Protein AF-A0A143PVQ8-F1 (afdb_monomer)

Organism: Luteitalea pratensis (NCBI:txid1855912)

Structure (mmCIF, N/CA/C/O backbone):
data_AF-A0A143PVQ8-F1
#
_entry.id   AF-A0A143PVQ8-F1
#
loop_
_atom_site.group_PDB
_atom_site.id
_atom_site.type_symbol
_atom_site.label_atom_id
_atom_site.label_alt_id
_atom_site.label_comp_id
_atom_site.label_asym_id
_atom_site.label_entity_id
_atom_site.label_seq_id
_atom_site.pdbx_PDB_ins_code
_atom_site.Cartn_x
_atom_site.Cartn_y
_atom_site.Cartn_z
_atom_site.occupancy
_atom_site.B_iso_or_equiv
_atom_site.auth_seq_id
_atom_site.auth_comp_id
_atom_site.auth_asym_id
_atom_site.auth_atom_id
_atom_site.pdbx_PDB_model_num
ATOM 1 N N . MET A 1 1 ? -41.103 -18.811 10.531 1.00 40.41 1 MET A N 1
ATOM 2 C CA . MET A 1 1 ? -41.288 -18.299 11.905 1.00 40.41 1 MET A CA 1
ATOM 3 C C . MET A 1 1 ? -41.064 -16.790 11.845 1.00 40.41 1 MET A C 1
ATOM 5 O O . MET A 1 1 ? -39.928 -16.361 11.726 1.00 40.41 1 MET A O 1
ATOM 9 N N . MET A 1 2 ? -42.132 -15.994 11.727 1.00 40.19 2 MET A N 1
ATOM 10 C CA . MET A 1 2 ? -42.036 -14.530 11.597 1.00 40.19 2 MET A CA 1
ATOM 11 C C . MET A 1 2 ? -41.664 -13.942 12.959 1.00 40.19 2 MET A C 1
ATOM 13 O O . MET A 1 2 ? -42.483 -13.967 13.876 1.00 40.19 2 MET A O 1
ATOM 17 N N . ARG A 1 3 ? -40.428 -13.446 13.090 1.00 57.22 3 ARG A N 1
ATOM 18 C CA . ARG A 1 3 ? -39.967 -12.674 14.249 1.00 57.22 3 ARG A CA 1
ATOM 19 C C . ARG A 1 3 ? -40.797 -11.387 14.275 1.00 57.22 3 ARG A C 1
ATOM 21 O O . ARG A 1 3 ? -40.569 -10.492 13.467 1.00 57.22 3 ARG A O 1
ATOM 28 N N . ARG A 1 4 ? -41.835 -11.330 15.117 1.00 62.09 4 ARG A N 1
ATOM 29 C CA . ARG A 1 4 ? -42.527 -10.067 15.395 1.00 62.09 4 ARG A CA 1
ATOM 30 C C . ARG A 1 4 ? -41.562 -9.248 16.240 1.00 62.09 4 ARG A C 1
ATOM 32 O O . ARG A 1 4 ? -41.335 -9.587 17.394 1.00 62.09 4 ARG A O 1
ATOM 39 N N . VAL A 1 5 ? -40.939 -8.257 15.612 1.00 77.62 5 VAL A N 1
ATOM 40 C CA . VAL A 1 5 ? -40.075 -7.276 16.274 1.00 77.62 5 VAL A CA 1
ATOM 4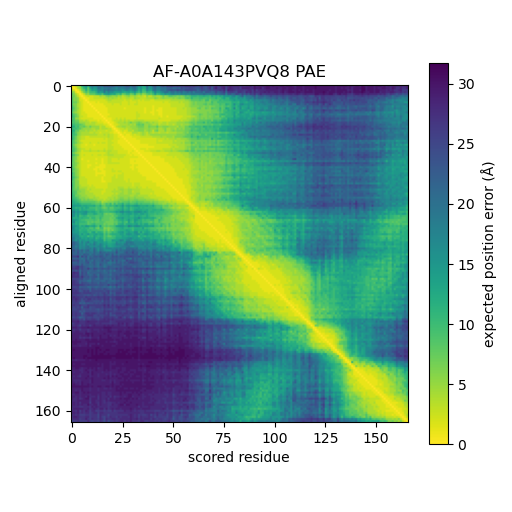1 C C . VAL A 1 5 ? -40.897 -6.628 17.385 1.00 77.62 5 VAL A C 1
ATOM 43 O O . VAL A 1 5 ? -42.004 -6.143 17.134 1.00 77.62 5 VAL A O 1
ATOM 46 N N . CYS A 1 6 ? -40.409 -6.707 18.621 1.00 88.69 6 CYS A N 1
ATOM 47 C CA . CYS A 1 6 ? -41.066 -6.047 19.739 1.00 88.69 6 CYS A CA 1
ATOM 48 C C . CYS A 1 6 ? -40.854 -4.538 19.591 1.00 88.69 6 CYS A C 1
ATOM 50 O O . CYS A 1 6 ? -39.738 -4.099 19.333 1.00 88.69 6 CYS A O 1
ATOM 52 N N . ALA A 1 7 ? -41.896 -3.730 19.790 1.00 90.25 7 ALA A N 1
ATOM 53 C CA . ALA A 1 7 ? -41.782 -2.271 19.690 1.00 90.25 7 ALA A CA 1
ATOM 54 C C . ALA A 1 7 ? -40.798 -1.658 20.712 1.00 90.25 7 ALA A C 1
ATOM 56 O O . ALA A 1 7 ? -40.352 -0.533 20.520 1.00 90.25 7 ALA A O 1
ATOM 57 N N . HIS A 1 8 ? -40.456 -2.393 21.778 1.00 90.19 8 HIS A N 1
ATOM 58 C CA . HIS A 1 8 ? -39.538 -1.961 22.838 1.00 90.19 8 HIS A CA 1
ATOM 59 C C . HIS A 1 8 ? -38.113 -2.523 22.676 1.00 90.19 8 HIS A C 1
ATOM 61 O O . HIS A 1 8 ? -37.299 -2.358 23.580 1.00 90.19 8 HIS A O 1
ATOM 67 N N . GLU A 1 9 ? -37.794 -3.193 21.560 1.00 92.19 9 GLU A N 1
ATOM 68 C CA . GLU A 1 9 ? -36.461 -3.777 21.311 1.00 92.19 9 GLU A CA 1
ATOM 69 C C . GLU A 1 9 ? -35.357 -2.707 21.364 1.00 92.19 9 GLU A C 1
ATOM 71 O O . GLU A 1 9 ? -34.386 -2.866 22.103 1.00 92.19 9 GLU A O 1
ATOM 76 N N . ASP A 1 10 ? -35.551 -1.575 20.683 1.00 92.38 10 ASP A N 1
ATOM 77 C CA . ASP A 1 10 ? -34.575 -0.477 20.665 1.00 92.38 10 ASP A CA 1
ATOM 78 C C . ASP A 1 10 ? -34.412 0.182 22.041 1.00 92.38 10 ASP A C 1
ATOM 80 O O . ASP A 1 10 ? -33.303 0.530 22.440 1.00 92.38 10 ASP A O 1
ATOM 84 N N . ALA A 1 11 ? -35.508 0.324 22.793 1.00 92.81 11 ALA A N 1
ATOM 85 C CA . ALA A 1 11 ? -35.480 0.893 24.139 1.00 92.81 11 ALA A CA 1
ATOM 86 C C . ALA A 1 11 ? -34.744 -0.027 25.127 1.00 92.81 11 ALA A C 1
ATOM 88 O O . ALA A 1 11 ? -33.947 0.451 25.931 1.00 92.81 11 ALA A O 1
ATOM 89 N N . ALA A 1 12 ? -34.964 -1.342 25.032 1.00 91.88 12 ALA A N 1
ATOM 90 C CA . ALA A 1 12 ? -34.248 -2.338 25.825 1.00 91.88 12 ALA A CA 1
ATOM 91 C C . ALA A 1 12 ? -32.747 -2.351 25.497 1.00 91.88 12 ALA A C 1
ATOM 93 O O . ALA A 1 12 ? -31.922 -2.408 26.405 1.00 91.88 12 ALA A O 1
ATOM 94 N N . LEU A 1 13 ? -32.383 -2.246 24.214 1.00 94.00 13 LEU A N 1
ATOM 95 C CA . LEU A 1 13 ? -30.983 -2.156 23.801 1.00 94.00 13 LEU A CA 1
ATOM 96 C C . LEU A 1 13 ? -30.328 -0.855 24.282 1.00 94.00 13 LEU A C 1
ATOM 98 O O . LEU A 1 13 ? -29.215 -0.885 24.797 1.00 94.00 13 LEU A O 1
ATOM 102 N N . ALA A 1 14 ? -31.014 0.280 24.140 1.00 93.75 14 ALA A N 1
ATOM 103 C CA . ALA A 1 14 ? -30.508 1.571 24.592 1.00 93.75 14 ALA A CA 1
ATOM 104 C C . ALA A 1 14 ? -30.276 1.593 26.110 1.00 93.75 14 ALA A C 1
ATOM 106 O O . ALA A 1 14 ? -29.233 2.066 26.547 1.00 93.75 14 ALA A O 1
ATOM 107 N N . ALA A 1 15 ? -31.200 1.030 26.897 1.00 94.00 15 ALA A N 1
ATOM 108 C CA . ALA A 1 15 ? -31.038 0.898 28.345 1.00 94.00 15 ALA A CA 1
ATOM 109 C C . ALA A 1 15 ? -29.864 -0.023 28.719 1.00 94.00 15 ALA A C 1
ATOM 111 O O . ALA A 1 15 ? -29.118 0.278 29.645 1.00 94.00 15 ALA A O 1
ATOM 112 N N . ALA A 1 16 ? -29.641 -1.103 27.964 1.00 93.50 16 ALA A N 1
ATOM 113 C CA . ALA A 1 16 ? -28.512 -2.003 28.192 1.00 93.50 16 ALA A CA 1
ATOM 114 C C . ALA A 1 16 ? -27.142 -1.358 27.899 1.00 93.50 16 ALA A C 1
ATOM 116 O O . ALA A 1 16 ? -26.137 -1.764 28.479 1.00 93.50 16 ALA A O 1
ATOM 117 N N . LEU A 1 17 ? -27.099 -0.372 26.996 1.00 93.56 17 LEU A N 1
ATOM 118 C CA . LEU A 1 17 ? -25.892 0.374 26.614 1.00 93.56 17 LEU A CA 1
ATOM 119 C C . LEU A 1 17 ? -25.714 1.685 27.399 1.00 93.56 17 LEU A C 1
ATOM 121 O O . LEU A 1 17 ? -24.730 2.398 27.194 1.00 93.56 17 LEU A O 1
ATOM 125 N N . ASP A 1 18 ? -26.667 2.034 28.264 1.00 92.69 18 ASP A N 1
ATOM 126 C CA . ASP A 1 18 ? -26.608 3.240 29.079 1.00 92.69 18 ASP A CA 1
ATOM 127 C C . ASP A 1 18 ? -25.572 3.087 30.201 1.00 92.69 18 ASP A C 1
ATOM 129 O O . ASP A 1 18 ? -25.727 2.294 31.132 1.00 92.69 18 ASP A O 1
ATOM 133 N N . ALA A 1 19 ? -24.530 3.917 30.153 1.00 83.06 19 ALA A N 1
ATOM 134 C CA . ALA A 1 19 ? -23.474 3.949 31.159 1.00 83.06 19 ALA A CA 1
ATOM 135 C C . ALA A 1 19 ? -23.996 4.291 32.567 1.00 83.06 19 ALA A C 1
ATOM 137 O O . ALA A 1 19 ? -23.370 3.914 33.559 1.00 83.06 19 ALA A O 1
ATOM 138 N N . THR A 1 20 ? -25.134 4.992 32.678 1.00 87.00 20 THR A N 1
ATOM 139 C CA . THR A 1 20 ? -25.742 5.307 33.981 1.00 87.00 20 THR A CA 1
ATOM 140 C C . THR A 1 20 ? -26.561 4.151 34.564 1.00 87.00 20 THR A C 1
ATOM 142 O O . THR A 1 20 ? -26.932 4.208 35.737 1.00 87.00 20 THR A O 1
ATOM 145 N N . ARG A 1 21 ? -26.781 3.078 33.784 1.00 82.44 21 ARG A N 1
ATOM 146 C CA . ARG A 1 21 ? -27.597 1.900 34.124 1.00 82.44 21 ARG A CA 1
ATOM 147 C C . ARG A 1 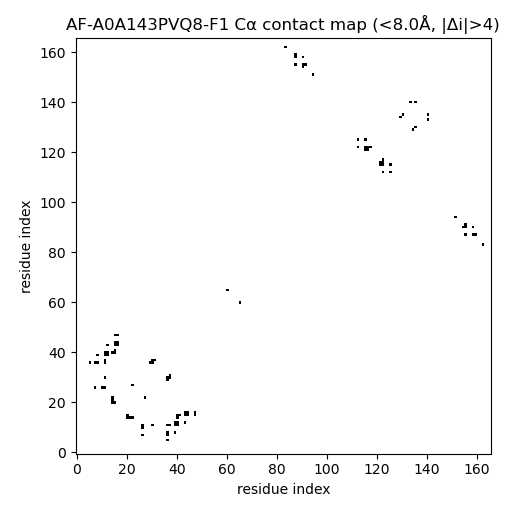21 ? -28.997 2.251 34.626 1.00 82.44 21 ARG A C 1
ATOM 149 O O . ARG A 1 21 ? -29.555 1.543 35.467 1.00 82.44 21 ARG A O 1
ATOM 156 N N . THR A 1 22 ? -29.575 3.345 34.136 1.00 85.81 22 THR A N 1
ATOM 157 C CA . THR A 1 22 ? -30.933 3.721 34.523 1.00 85.81 22 THR A CA 1
ATOM 158 C C . THR A 1 22 ? -31.940 3.035 33.610 1.00 85.81 22 THR A C 1
ATOM 160 O O . THR A 1 22 ? -31.901 3.169 32.392 1.00 85.81 22 THR A O 1
ATOM 163 N N . THR A 1 23 ? -32.854 2.264 34.200 1.00 88.50 23 THR A N 1
ATOM 164 C CA . THR A 1 23 ? -33.960 1.638 33.464 1.00 88.50 23 THR A CA 1
ATOM 165 C C . THR A 1 23 ? -35.262 2.278 33.937 1.00 88.50 23 THR A C 1
ATOM 167 O O . THR A 1 23 ? -35.553 2.198 35.129 1.00 88.50 23 THR A O 1
ATOM 170 N N . PRO A 1 24 ? -36.036 2.933 33.054 1.00 90.75 24 PRO A N 1
ATOM 171 C CA . PRO A 1 24 ? -37.344 3.474 33.411 1.00 90.75 24 PRO A CA 1
ATOM 172 C C . PRO A 1 24 ? -38.287 2.378 33.920 1.00 90.75 24 PRO A C 1
ATOM 174 O O . PRO A 1 24 ? -38.273 1.269 33.383 1.00 90.75 24 PRO A O 1
ATOM 177 N N . ASP A 1 25 ? -39.146 2.703 34.888 1.00 90.75 25 ASP A N 1
ATOM 178 C CA . ASP A 1 25 ? -40.065 1.740 35.521 1.00 90.75 25 ASP A CA 1
ATOM 179 C C . ASP A 1 25 ? -40.947 0.997 34.497 1.00 90.75 25 ASP A C 1
ATOM 181 O O . ASP A 1 25 ? -41.112 -0.221 34.576 1.00 90.75 25 ASP A O 1
ATOM 185 N N . ASP A 1 26 ? -41.435 1.703 33.471 1.00 90.88 26 ASP A N 1
ATOM 186 C CA . ASP A 1 26 ? -42.245 1.119 32.391 1.00 90.88 26 ASP A CA 1
ATOM 187 C C . ASP A 1 26 ? -41.465 0.076 31.569 1.00 90.88 26 ASP A C 1
ATOM 189 O O . ASP A 1 26 ? -42.014 -0.943 31.139 1.00 90.88 26 ASP A O 1
ATOM 193 N N . LEU A 1 27 ? -40.165 0.308 31.358 1.00 91.25 27 LEU A N 1
ATOM 194 C CA . LEU A 1 27 ? -39.295 -0.606 30.622 1.00 91.25 27 LEU A CA 1
ATOM 195 C C . LEU A 1 27 ? -38.903 -1.804 31.491 1.00 91.25 27 LEU A C 1
ATOM 197 O O . LEU A 1 27 ? -38.869 -2.924 30.989 1.00 91.25 27 LEU A O 1
ATOM 201 N N . ALA A 1 28 ? -38.680 -1.596 32.791 1.00 92.62 28 ALA A N 1
ATOM 202 C CA . ALA A 1 28 ? -38.426 -2.677 33.739 1.00 92.62 28 ALA A CA 1
ATOM 203 C C . ALA A 1 28 ? -39.613 -3.656 33.793 1.00 92.62 28 ALA A C 1
ATOM 205 O O . ALA A 1 28 ? -39.426 -4.863 33.631 1.00 92.62 28 ALA A O 1
ATOM 206 N N . ALA A 1 29 ? -40.842 -3.134 33.886 1.00 93.88 29 ALA A N 1
ATOM 207 C CA . ALA A 1 29 ? -42.059 -3.943 33.824 1.00 93.88 29 ALA A CA 1
ATOM 208 C C . ALA A 1 29 ? -42.180 -4.720 32.496 1.00 93.88 29 ALA A C 1
ATOM 210 O O . ALA A 1 29 ? -42.629 -5.868 32.471 1.00 93.88 29 ALA A O 1
ATOM 211 N N . HIS A 1 30 ? -41.746 -4.130 31.377 1.00 93.88 30 HIS A N 1
ATOM 212 C CA . HIS A 1 30 ? -41.728 -4.819 30.087 1.00 93.88 30 HIS A CA 1
ATOM 213 C C . HIS A 1 30 ? -40.696 -5.956 30.030 1.00 93.88 30 HIS A C 1
ATOM 215 O O . HIS A 1 30 ? -41.010 -7.035 29.526 1.00 93.88 30 HIS A O 1
ATOM 221 N N . LEU A 1 31 ? -39.484 -5.743 30.551 1.00 94.06 31 LEU A N 1
ATOM 222 C CA . LEU A 1 31 ? -38.430 -6.764 30.606 1.00 94.06 31 LEU A CA 1
ATOM 223 C C . LEU A 1 31 ? -38.841 -7.966 31.469 1.00 94.06 31 LEU A C 1
ATOM 225 O O . LEU A 1 31 ? -38.433 -9.091 31.189 1.00 94.06 31 LEU A O 1
ATOM 229 N N . GLU A 1 32 ? -39.691 -7.762 32.477 1.00 94.62 32 GLU A N 1
ATOM 230 C CA . GLU A 1 32 ? -40.270 -8.859 33.256 1.00 94.62 32 GLU A CA 1
ATOM 231 C C . GLU A 1 32 ? -41.285 -9.695 32.466 1.00 94.62 32 GLU A C 1
ATOM 233 O O . GLU A 1 32 ? -41.384 -10.906 32.687 1.00 94.62 32 GLU A O 1
ATOM 238 N N . ALA A 1 33 ? -42.011 -9.076 31.532 1.00 93.50 33 ALA A N 1
ATOM 239 C CA . ALA A 1 33 ? -43.085 -9.706 30.766 1.00 93.50 33 ALA A CA 1
ATOM 240 C C . ALA A 1 33 ? -42.651 -10.252 29.392 1.00 93.50 33 ALA A C 1
ATOM 242 O O . ALA A 1 33 ? -43.345 -11.096 28.824 1.00 93.50 33 ALA A O 1
ATOM 243 N N . CYS A 1 34 ? -41.540 -9.767 28.829 1.00 94.69 34 CYS A N 1
ATOM 244 C CA . CYS A 1 34 ? -41.095 -10.097 27.476 1.00 94.69 34 CYS A CA 1
ATOM 245 C C . CYS A 1 34 ? -39.708 -10.751 27.466 1.00 94.69 34 CYS A C 1
ATOM 247 O O . CYS A 1 34 ? -38.684 -10.070 27.521 1.00 94.69 34 CYS A O 1
ATOM 249 N N . ASP A 1 35 ? -39.674 -12.075 27.298 1.00 93.12 35 ASP A N 1
ATOM 250 C CA . ASP A 1 35 ? -38.427 -12.853 27.315 1.00 93.12 35 ASP A CA 1
ATOM 251 C C . ASP A 1 35 ? -37.430 -12.422 26.233 1.00 93.12 35 ASP A C 1
ATOM 253 O O . ASP A 1 35 ? -36.241 -12.315 26.506 1.00 93.12 35 ASP A O 1
ATOM 257 N N . SER A 1 36 ? -37.894 -12.069 25.029 1.00 93.12 36 SER A N 1
ATOM 258 C CA . SER A 1 36 ? -36.985 -11.632 23.961 1.00 93.12 36 SER A CA 1
ATOM 259 C C . SER A 1 36 ? -36.272 -10.316 24.276 1.00 93.12 36 SER A C 1
ATOM 261 O O . SER A 1 36 ? -35.105 -10.160 23.930 1.00 93.12 36 SER A O 1
ATOM 263 N N . CYS A 1 37 ? -36.967 -9.361 24.904 1.00 94.19 37 CYS A N 1
ATOM 264 C CA . CYS A 1 37 ? -36.368 -8.085 25.300 1.00 94.19 37 CYS A CA 1
ATOM 265 C C . CYS A 1 37 ? -35.477 -8.257 26.535 1.00 94.19 37 CYS A C 1
ATOM 267 O O . CYS A 1 37 ? -34.436 -7.610 26.617 1.00 94.19 37 CYS A O 1
ATOM 269 N N . ARG A 1 38 ? -35.846 -9.163 27.451 1.00 94.62 38 ARG A N 1
ATOM 270 C CA . ARG A 1 38 ? -35.026 -9.560 28.603 1.0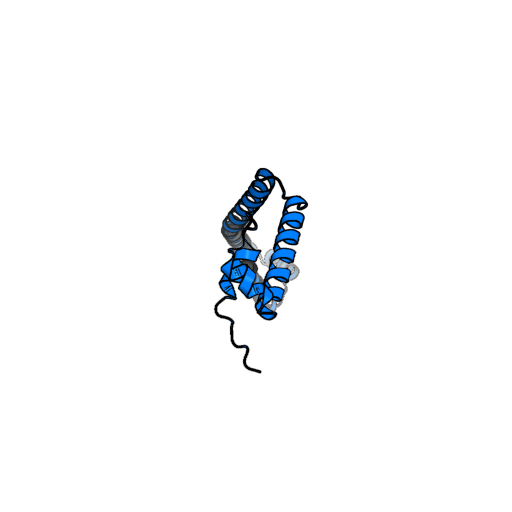0 94.62 38 ARG A CA 1
ATOM 271 C C . ARG A 1 38 ? -33.690 -10.149 28.158 1.00 94.62 38 ARG A C 1
ATOM 273 O O . ARG A 1 38 ? -32.649 -9.638 28.554 1.00 94.62 38 ARG A O 1
ATOM 280 N N . ASP A 1 39 ? -33.722 -11.150 27.280 1.00 95.44 39 ASP A N 1
ATOM 281 C CA . ASP A 1 39 ? -32.525 -11.819 26.765 1.00 95.44 39 ASP A CA 1
ATOM 282 C C . ASP A 1 39 ? -31.624 -10.842 26.004 1.00 95.44 39 ASP A C 1
ATOM 284 O O . ASP A 1 39 ? -30.412 -10.812 26.221 1.00 95.44 39 ASP A O 1
ATOM 288 N N . LEU A 1 40 ? -32.215 -10.001 25.147 1.00 94.56 40 LEU A N 1
ATOM 289 C CA . LEU A 1 40 ? -31.493 -8.946 24.437 1.00 94.56 40 LEU A CA 1
ATOM 290 C C . LEU A 1 40 ? -30.789 -8.003 25.417 1.00 94.56 40 LEU A C 1
ATOM 292 O O . LEU A 1 40 ? -29.596 -7.759 25.262 1.00 94.56 40 LEU A O 1
ATOM 296 N N . HIS A 1 41 ? -31.514 -7.496 26.419 1.00 94.94 41 HIS A N 1
ATOM 297 C CA . HIS A 1 41 ? -30.964 -6.588 27.419 1.00 94.94 41 HIS A CA 1
ATOM 298 C C . HIS A 1 41 ? -29.816 -7.252 28.185 1.00 94.94 41 HIS A C 1
ATOM 300 O O . HIS A 1 41 ? -28.746 -6.665 28.300 1.00 94.94 41 HIS A O 1
ATOM 306 N N . THR A 1 42 ? -30.000 -8.490 28.656 1.00 95.12 42 THR A N 1
ATOM 307 C CA . THR A 1 42 ? -28.974 -9.245 29.389 1.00 95.12 42 THR A CA 1
ATOM 308 C C . THR A 1 42 ? -27.711 -9.469 28.557 1.00 95.12 42 THR A C 1
ATOM 310 O O . THR A 1 42 ? -26.605 -9.237 29.046 1.00 95.12 42 THR A O 1
ATOM 313 N N . ILE A 1 43 ? -27.855 -9.891 27.298 1.00 96.50 43 ILE A N 1
ATOM 314 C CA . ILE A 1 43 ? -26.718 -10.123 26.398 1.00 96.50 43 ILE A CA 1
ATOM 315 C C . ILE A 1 43 ? -26.013 -8.801 26.084 1.00 96.50 43 ILE A C 1
ATOM 317 O O . ILE A 1 43 ? -24.794 -8.713 26.212 1.00 96.50 43 ILE A O 1
ATOM 321 N N . ALA A 1 44 ? -26.765 -7.764 25.708 1.00 95.75 44 ALA A N 1
ATOM 322 C CA . ALA A 1 44 ? -26.207 -6.462 25.365 1.00 95.75 44 ALA A CA 1
ATOM 323 C C . ALA A 1 44 ? -25.468 -5.822 26.547 1.00 95.75 44 ALA A C 1
ATOM 325 O O . ALA A 1 44 ? -24.364 -5.318 26.352 1.00 95.75 44 ALA A O 1
ATOM 326 N N . SER A 1 45 ? -26.015 -5.905 27.766 1.00 94.38 45 SER A N 1
ATOM 327 C CA . SER A 1 45 ? -25.344 -5.388 28.961 1.00 94.38 45 SER A CA 1
ATOM 328 C C . SER A 1 45 ? -24.061 -6.157 29.273 1.00 94.38 45 SER A C 1
ATOM 330 O O . SER A 1 45 ? -23.052 -5.544 29.601 1.00 94.38 45 SER A O 1
ATOM 332 N N . ALA A 1 46 ? -24.064 -7.487 29.111 1.00 95.44 46 ALA A N 1
ATOM 333 C CA . ALA A 1 46 ? -22.871 -8.304 29.330 1.00 95.44 46 ALA A CA 1
ATOM 334 C C . ALA A 1 46 ? -21.765 -7.977 28.312 1.00 95.44 46 ALA A C 1
ATOM 336 O O . ALA A 1 46 ? -20.621 -7.769 28.694 1.00 95.44 46 ALA A O 1
ATOM 337 N N . LEU A 1 47 ? -22.113 -7.847 27.027 1.00 95.94 47 LEU A N 1
ATOM 338 C CA . LEU A 1 47 ? -21.179 -7.418 25.979 1.00 95.94 47 LEU A CA 1
ATOM 339 C C . LEU A 1 47 ? -20.649 -6.002 26.215 1.00 95.94 47 LEU A C 1
ATOM 341 O O . LEU A 1 47 ? -19.476 -5.737 25.954 1.00 95.94 47 LEU A O 1
ATOM 345 N N . HIS A 1 48 ? -21.501 -5.088 26.681 1.00 94.69 48 HIS A N 1
ATOM 346 C CA . HIS A 1 48 ? -21.086 -3.731 27.009 1.00 94.69 48 HIS A CA 1
ATOM 347 C C . HIS A 1 48 ? -20.079 -3.728 28.164 1.00 94.69 48 HIS A C 1
ATOM 349 O O . HIS A 1 48 ? -19.019 -3.111 28.043 1.00 94.69 48 HIS A O 1
ATOM 355 N N . ASP A 1 49 ? -20.355 -4.488 29.221 1.00 93.19 49 ASP A N 1
ATOM 356 C CA . ASP A 1 49 ? -19.470 -4.634 30.376 1.00 93.19 49 ASP A CA 1
ATOM 357 C C . ASP A 1 49 ? -18.131 -5.279 29.990 1.00 93.19 49 ASP A C 1
ATOM 359 O O . ASP A 1 49 ? -17.070 -4.731 30.301 1.00 93.19 49 ASP A O 1
ATOM 363 N N . ASP A 1 50 ? -18.162 -6.367 29.219 1.00 94.38 50 ASP A N 1
ATOM 364 C CA . ASP A 1 50 ? -16.959 -7.020 28.693 1.00 94.38 50 ASP A CA 1
ATOM 365 C C . ASP A 1 50 ? -16.147 -6.069 27.805 1.00 94.38 50 ASP A C 1
ATOM 367 O O . ASP A 1 50 ? -14.918 -6.033 27.881 1.00 94.38 50 ASP A O 1
ATOM 371 N N . SER A 1 51 ? -16.814 -5.253 26.981 1.00 92.12 51 SER A N 1
ATOM 372 C CA . SER A 1 51 ? -16.135 -4.262 26.144 1.00 92.12 51 SER A CA 1
ATOM 373 C C . SER A 1 51 ? -15.455 -3.173 26.975 1.00 92.12 51 SER A C 1
ATOM 375 O O . SER A 1 51 ? -14.337 -2.770 26.654 1.00 92.12 51 SER A O 1
ATOM 377 N N . ALA A 1 52 ? -16.083 -2.730 28.067 1.00 90.19 52 ALA A N 1
ATOM 378 C CA . ALA A 1 52 ? -15.516 -1.732 28.965 1.00 90.19 52 ALA A CA 1
ATOM 379 C C . ALA A 1 52 ? -14.273 -2.276 29.685 1.00 90.19 52 ALA A C 1
ATOM 381 O O . ALA A 1 52 ? -13.261 -1.577 29.771 1.00 90.19 52 ALA A O 1
ATOM 382 N N . VAL A 1 53 ? -14.313 -3.536 30.132 1.00 92.38 53 VAL A N 1
ATOM 383 C CA . VAL A 1 53 ? -13.157 -4.228 30.722 1.00 92.38 53 VAL A CA 1
ATOM 384 C C . VAL A 1 53 ? -12.046 -4.399 29.688 1.00 92.38 53 VAL A C 1
ATOM 386 O O . VAL A 1 53 ? -10.907 -4.012 29.944 1.00 92.38 53 VAL A O 1
ATOM 389 N N . ALA A 1 54 ? -12.370 -4.882 28.488 1.00 91.38 54 ALA A N 1
ATOM 390 C CA . ALA A 1 54 ? -11.394 -5.061 27.419 1.00 91.38 54 ALA A CA 1
ATOM 391 C C . ALA A 1 54 ? -10.718 -3.739 27.022 1.00 91.38 54 ALA A C 1
ATOM 393 O O . ALA A 1 54 ? -9.515 -3.713 26.773 1.00 91.38 54 ALA A O 1
ATOM 394 N N . LEU A 1 55 ? -11.465 -2.630 26.989 1.00 89.31 55 LEU A N 1
ATOM 395 C CA . LEU A 1 55 ? -10.915 -1.298 26.732 1.00 89.31 55 LEU A CA 1
ATOM 396 C C . LEU A 1 55 ? -10.027 -0.798 27.876 1.00 89.31 55 LEU A C 1
ATOM 398 O O . LEU A 1 55 ? -9.020 -0.145 27.608 1.00 89.31 55 LEU A O 1
ATOM 402 N N . ALA A 1 56 ? -10.373 -1.100 29.129 1.00 88.19 56 ALA A N 1
ATOM 403 C CA . ALA A 1 56 ? -9.562 -0.741 30.289 1.00 88.19 56 ALA A CA 1
ATOM 404 C C . ALA A 1 56 ? -8.249 -1.542 30.357 1.00 88.19 56 ALA A C 1
ATOM 406 O O . ALA A 1 56 ? -7.217 -1.005 30.761 1.00 88.19 56 ALA A O 1
ATOM 407 N N . GLU A 1 57 ? -8.271 -2.809 29.942 1.00 92.88 57 GLU A N 1
ATOM 408 C CA . GLU A 1 57 ? -7.098 -3.691 29.909 1.00 92.88 57 GLU A CA 1
ATOM 409 C C . GLU A 1 57 ? -6.252 -3.525 28.638 1.00 92.88 57 GLU A C 1
ATOM 411 O O . GLU A 1 57 ? -5.067 -3.886 28.613 1.00 92.88 57 GLU A O 1
ATOM 416 N N . ALA A 1 58 ? -6.833 -2.963 27.575 1.00 89.44 58 ALA A N 1
ATOM 417 C CA . ALA A 1 58 ? -6.142 -2.741 26.319 1.00 89.44 58 ALA A CA 1
ATOM 418 C C . ALA A 1 58 ? -4.932 -1.819 26.516 1.00 89.44 58 ALA A C 1
ATOM 420 O O . ALA A 1 58 ? -5.045 -0.633 26.830 1.00 89.44 58 ALA A O 1
ATOM 421 N N . HIS A 1 59 ? -3.744 -2.348 26.227 1.00 86.25 59 HIS A N 1
ATOM 422 C CA . HIS A 1 59 ? -2.535 -1.543 26.088 1.00 86.25 59 HIS A CA 1
ATOM 423 C C . HIS A 1 59 ? -2.585 -0.750 24.779 1.00 86.25 59 HIS A C 1
ATOM 425 O O . HIS A 1 59 ? -2.016 -1.143 23.756 1.00 86.25 59 HIS A O 1
ATOM 431 N N . VAL A 1 60 ? -3.281 0.384 24.804 1.00 86.81 60 VAL A N 1
ATOM 432 C CA . VAL A 1 60 ? -3.288 1.320 23.682 1.00 86.81 60 VAL A CA 1
ATOM 433 C C . VAL A 1 60 ? -1.910 1.993 23.610 1.00 86.81 60 VAL A C 1
ATOM 435 O O . VAL A 1 60 ? -1.430 2.521 24.619 1.00 86.81 60 VAL A O 1
ATOM 438 N N . PRO A 1 61 ? -1.229 1.985 22.447 1.00 85.69 61 PRO A N 1
ATOM 439 C CA . PRO A 1 61 ? 0.022 2.715 22.293 1.00 85.69 61 PRO A CA 1
ATOM 440 C C . PRO A 1 61 ? -0.217 4.200 22.563 1.00 85.69 61 PRO A C 1
ATOM 442 O O . PRO A 1 61 ? -1.279 4.736 22.243 1.00 85.69 61 PRO A O 1
ATOM 445 N N . SER A 1 62 ? 0.779 4.886 23.128 1.00 90.94 62 SER A N 1
ATOM 446 C CA . SER A 1 62 ? 0.637 6.314 23.412 1.00 90.94 62 SER A CA 1
ATOM 447 C C . SER A 1 62 ? 0.268 7.086 22.141 1.00 90.94 62 SER A C 1
ATOM 449 O O . SER A 1 62 ? 0.707 6.735 21.040 1.00 90.94 62 SER A O 1
ATOM 451 N N . ALA A 1 63 ? -0.509 8.163 22.281 1.00 90.44 63 ALA A N 1
ATOM 452 C CA . ALA A 1 63 ? -0.926 8.985 21.143 1.00 90.44 63 ALA A CA 1
ATOM 453 C C . ALA A 1 63 ? 0.271 9.420 20.273 1.00 90.44 63 ALA A C 1
ATOM 455 O O . ALA A 1 63 ? 0.178 9.425 19.048 1.00 90.44 63 ALA A O 1
ATOM 456 N N . GLY A 1 64 ? 1.430 9.679 20.893 1.00 94.94 64 GLY A N 1
ATOM 457 C CA . GLY A 1 64 ? 2.681 9.965 20.190 1.00 94.94 64 GLY A CA 1
ATOM 458 C C . GLY A 1 64 ? 3.221 8.788 19.369 1.00 94.94 64 GLY A C 1
ATOM 459 O O . GLY A 1 64 ? 3.678 8.999 18.252 1.00 94.94 64 GLY A O 1
ATOM 460 N N . GLN A 1 65 ? 3.137 7.547 19.861 1.00 93.19 65 GLN A N 1
ATOM 461 C CA . GLN A 1 65 ? 3.525 6.360 19.085 1.00 93.19 65 GLN A CA 1
ATOM 462 C C . GLN A 1 65 ? 2.571 6.106 17.913 1.00 93.19 65 GLN A C 1
ATOM 464 O O . GLN A 1 65 ? 3.021 5.747 16.824 1.00 93.19 65 GLN A O 1
ATOM 469 N N . ALA A 1 66 ? 1.265 6.289 18.123 1.00 93.69 66 ALA A N 1
ATOM 470 C CA . ALA A 1 66 ? 0.270 6.167 17.062 1.00 93.69 66 ALA A CA 1
ATOM 471 C C . ALA A 1 66 ? 0.487 7.234 15.976 1.00 93.69 66 ALA A C 1
ATOM 473 O O . ALA A 1 66 ? 0.580 6.895 14.796 1.00 93.69 66 ALA A O 1
ATOM 474 N N . TRP A 1 67 ? 0.662 8.496 16.381 1.00 95.06 67 TRP A N 1
ATOM 475 C CA . TRP A 1 67 ? 0.975 9.601 15.477 1.00 95.06 67 TRP A CA 1
ATOM 476 C C . TRP A 1 67 ? 2.295 9.378 14.739 1.00 95.06 67 TRP A C 1
ATOM 478 O O . TRP A 1 67 ? 2.335 9.508 13.523 1.00 95.06 67 TRP A O 1
ATOM 488 N N . TRP A 1 68 ? 3.353 8.952 15.434 1.00 96.12 68 TRP A N 1
ATOM 489 C CA . TRP A 1 68 ? 4.646 8.666 14.810 1.00 96.12 68 TRP A CA 1
ATOM 490 C C . TRP A 1 68 ? 4.544 7.574 13.744 1.00 96.12 68 TRP A C 1
ATOM 492 O O . TRP A 1 68 ? 5.108 7.706 12.661 1.00 96.12 68 TRP A O 1
ATOM 502 N N . ARG A 1 69 ? 3.800 6.494 14.021 1.00 95.38 69 ARG A N 1
ATOM 503 C CA . ARG A 1 69 ? 3.558 5.437 13.030 1.00 95.38 69 ARG A CA 1
ATOM 504 C C . ARG A 1 69 ? 2.759 5.952 11.836 1.00 95.38 69 ARG A C 1
ATOM 506 O O . ARG A 1 69 ? 3.058 5.552 10.715 1.00 95.38 69 ARG A O 1
ATOM 513 N N . ALA A 1 70 ? 1.772 6.816 12.060 1.00 93.38 70 ALA A N 1
ATOM 514 C CA . ALA A 1 70 ? 0.996 7.428 10.985 1.00 93.38 70 ALA A CA 1
ATOM 515 C C . ALA A 1 70 ? 1.861 8.362 10.122 1.00 93.38 70 ALA A C 1
ATOM 517 O O . ALA A 1 70 ? 1.877 8.234 8.903 1.00 93.38 70 ALA A O 1
ATOM 518 N N . GLU A 1 71 ? 2.649 9.227 10.754 1.00 95.56 71 GLU A N 1
ATOM 519 C CA . GLU A 1 71 ? 3.589 10.137 10.099 1.00 95.56 71 GLU A CA 1
ATOM 520 C C . GLU A 1 71 ? 4.652 9.371 9.299 1.00 95.56 71 GLU A C 1
ATOM 522 O O . GLU A 1 71 ? 4.977 9.737 8.172 1.00 95.56 71 GLU A O 1
ATOM 527 N N . LEU A 1 72 ? 5.171 8.263 9.838 1.00 95.31 72 LEU A N 1
ATOM 528 C CA . LEU A 1 72 ? 6.125 7.420 9.123 1.00 95.31 72 LEU A CA 1
ATOM 529 C C . LEU A 1 72 ? 5.510 6.811 7.854 1.00 95.31 72 LEU A C 1
ATOM 531 O O . LEU A 1 72 ? 6.177 6.794 6.822 1.00 95.31 72 LEU A O 1
ATOM 535 N N . ARG A 1 73 ? 4.247 6.362 7.905 1.00 93.44 73 ARG A N 1
ATOM 536 C CA . ARG A 1 73 ? 3.524 5.877 6.715 1.00 93.44 73 ARG A CA 1
ATOM 537 C C . ARG A 1 73 ? 3.318 6.994 5.696 1.00 93.44 73 ARG A C 1
ATOM 539 O O . ARG A 1 73 ? 3.645 6.802 4.533 1.00 93.44 73 ARG A O 1
ATOM 546 N N . ALA A 1 74 ? 2.902 8.179 6.141 1.00 92.88 74 ALA A N 1
ATOM 547 C CA . ALA A 1 74 ? 2.737 9.338 5.265 1.00 92.88 74 ALA A CA 1
ATOM 548 C C . ALA A 1 74 ? 4.055 9.726 4.568 1.00 92.88 74 ALA A C 1
ATOM 550 O O . ALA A 1 74 ? 4.079 10.028 3.375 1.00 92.88 74 ALA A O 1
ATOM 551 N N . ARG A 1 75 ? 5.186 9.654 5.284 1.00 91.88 75 ARG A N 1
ATOM 552 C CA . ARG A 1 75 ? 6.518 9.871 4.698 1.00 91.88 75 ARG A CA 1
ATOM 553 C C . ARG A 1 75 ? 6.891 8.788 3.695 1.00 91.88 75 ARG A C 1
ATOM 555 O O . ARG A 1 75 ? 7.425 9.118 2.641 1.00 91.88 75 ARG A O 1
ATOM 562 N N . GLN A 1 76 ? 6.613 7.521 3.999 1.00 90.56 76 GLN A N 1
ATOM 563 C CA . GLN A 1 76 ? 6.865 6.410 3.078 1.00 90.56 76 GLN A CA 1
ATOM 564 C C . GLN A 1 76 ? 6.057 6.565 1.785 1.00 90.56 76 GLN A C 1
ATOM 566 O O . GLN A 1 76 ? 6.627 6.465 0.699 1.00 90.56 76 GLN A O 1
ATOM 571 N N . GLU A 1 77 ? 4.776 6.910 1.888 1.00 88.94 77 GLU A N 1
ATOM 572 C CA . GLU A 1 77 ? 3.908 7.198 0.742 1.00 88.94 77 GLU A CA 1
ATOM 573 C C . GLU A 1 77 ? 4.443 8.376 -0.087 1.00 88.94 77 GLU A C 1
ATOM 575 O O . GLU A 1 77 ? 4.571 8.272 -1.308 1.00 88.94 77 GLU A O 1
ATOM 580 N N . ALA A 1 78 ? 4.865 9.465 0.565 1.00 85.38 78 ALA A N 1
ATOM 581 C CA . ALA A 1 78 ? 5.475 10.603 -0.119 1.00 85.38 78 ALA A CA 1
ATOM 582 C C . ALA A 1 78 ? 6.778 10.222 -0.848 1.00 85.38 78 ALA A C 1
ATOM 584 O O . ALA A 1 78 ? 7.000 10.645 -1.985 1.00 85.38 78 ALA A O 1
ATOM 585 N N . THR A 1 79 ? 7.632 9.390 -0.239 1.00 83.62 79 THR A N 1
ATOM 586 C CA . THR A 1 79 ? 8.858 8.905 -0.893 1.00 83.62 79 THR A CA 1
ATOM 587 C C . THR A 1 79 ? 8.572 7.956 -2.051 1.00 83.62 79 THR A C 1
ATOM 589 O O . THR A 1 79 ? 9.253 8.037 -3.071 1.00 83.62 79 THR A O 1
ATOM 592 N N . ALA A 1 80 ? 7.547 7.107 -1.941 1.00 79.62 80 ALA A N 1
ATOM 593 C CA . ALA A 1 80 ? 7.139 6.204 -3.013 1.00 79.62 80 ALA A CA 1
ATOM 594 C C . ALA A 1 80 ? 6.642 6.991 -4.236 1.00 79.62 80 ALA A C 1
ATOM 596 O O . ALA A 1 80 ? 7.037 6.705 -5.368 1.00 79.62 80 ALA A O 1
ATOM 597 N N . LEU A 1 81 ? 5.862 8.053 -4.010 1.00 76.44 81 LEU A N 1
ATOM 598 C CA . LEU A 1 81 ? 5.423 8.961 -5.071 1.00 76.44 81 LEU A CA 1
ATOM 599 C C . LEU A 1 81 ? 6.599 9.717 -5.714 1.00 76.44 81 LEU A C 1
ATOM 601 O O . LEU A 1 81 ? 6.621 9.894 -6.932 1.00 76.44 81 LEU A O 1
ATOM 605 N N . ALA A 1 82 ? 7.604 10.115 -4.928 1.00 76.94 82 ALA A N 1
ATOM 606 C CA . ALA A 1 82 ? 8.785 10.824 -5.426 1.00 76.94 82 ALA A CA 1
ATOM 607 C C . ALA A 1 82 ? 9.811 9.920 -6.144 1.00 76.94 82 ALA A C 1
ATOM 609 O O . ALA A 1 82 ? 10.550 10.399 -7.005 1.00 76.94 82 ALA A O 1
ATOM 610 N N . ALA A 1 83 ? 9.868 8.622 -5.832 1.00 73.12 83 ALA A N 1
ATOM 611 C CA . ALA A 1 83 ? 10.833 7.688 -6.421 1.00 73.12 83 ALA A CA 1
ATOM 612 C C . ALA A 1 83 ? 10.485 7.269 -7.866 1.00 73.12 83 ALA A C 1
ATOM 614 O O . ALA A 1 83 ? 11.379 6.962 -8.660 1.00 73.12 83 ALA A O 1
ATOM 615 N N . ARG A 1 84 ? 9.198 7.303 -8.240 1.00 68.19 84 ARG A N 1
ATOM 616 C CA . ARG A 1 84 ? 8.713 6.942 -9.587 1.00 68.19 84 ARG A CA 1
ATOM 617 C C . ARG A 1 84 ? 9.343 7.764 -10.729 1.00 68.19 84 ARG A C 1
ATOM 619 O O . ARG A 1 84 ? 9.820 7.158 -11.683 1.00 68.19 84 ARG A O 1
ATOM 626 N N . PRO A 1 85 ? 9.417 9.107 -10.685 1.00 73.94 85 PRO A N 1
ATOM 627 C CA . PRO A 1 85 ? 10.042 9.870 -11.771 1.00 73.94 85 PRO A CA 1
ATOM 628 C C . PRO A 1 85 ? 11.565 9.683 -11.856 1.00 73.94 85 PRO A C 1
ATOM 630 O O . PRO A 1 85 ? 12.126 9.735 -12.950 1.00 73.94 85 PRO A O 1
ATOM 633 N N . ILE A 1 86 ? 12.243 9.443 -10.727 1.00 77.62 86 ILE A N 1
ATOM 634 C CA . ILE A 1 86 ? 13.708 9.299 -10.684 1.00 77.62 86 ILE A CA 1
ATOM 635 C C . ILE A 1 86 ? 14.147 8.036 -11.429 1.00 77.62 86 ILE A C 1
ATOM 637 O O . ILE A 1 86 ? 15.090 8.084 -12.216 1.00 77.62 86 ILE A O 1
ATOM 641 N N . THR A 1 87 ? 13.444 6.922 -11.230 1.00 75.56 87 THR A N 1
ATOM 642 C CA . THR A 1 87 ? 13.740 5.650 -11.910 1.00 75.56 87 THR A CA 1
ATOM 643 C C . THR A 1 87 ? 13.498 5.723 -13.420 1.00 75.56 87 THR A C 1
ATOM 645 O O . THR A 1 87 ? 14.281 5.184 -14.201 1.00 75.56 87 THR A O 1
ATOM 648 N N . VAL A 1 88 ? 12.475 6.462 -13.862 1.00 74.44 88 VAL A N 1
ATOM 649 C CA . VAL A 1 88 ? 12.249 6.728 -15.293 1.00 74.44 88 VAL A CA 1
ATOM 650 C C . VAL A 1 88 ? 13.393 7.560 -15.882 1.00 74.44 88 VAL A C 1
ATOM 652 O O . VAL A 1 88 ? 13.912 7.229 -16.949 1.00 74.44 88 VAL A O 1
ATOM 655 N N . ALA A 1 89 ? 13.829 8.611 -15.182 1.00 76.31 89 ALA A N 1
ATOM 656 C CA . ALA A 1 89 ? 14.920 9.466 -15.643 1.00 76.31 89 ALA A CA 1
ATOM 657 C C . ALA A 1 89 ? 16.251 8.703 -15.763 1.00 76.31 89 ALA A C 1
ATOM 659 O O . ALA A 1 89 ? 16.960 8.858 -16.760 1.00 76.31 89 ALA A O 1
ATOM 660 N N . THR A 1 90 ? 16.582 7.842 -14.794 1.00 78.81 90 THR A N 1
ATOM 661 C CA . THR A 1 90 ? 17.796 7.013 -14.859 1.00 78.81 90 THR A CA 1
ATOM 662 C C . THR A 1 90 ? 17.718 5.965 -15.968 1.00 78.81 90 THR A C 1
ATOM 664 O O . THR A 1 90 ? 18.721 5.738 -16.645 1.00 78.81 90 THR A O 1
ATOM 667 N N . GLY A 1 91 ? 16.538 5.392 -16.226 1.00 75.44 91 GLY A N 1
ATOM 668 C CA . GLY A 1 91 ? 16.310 4.490 -17.358 1.00 75.44 91 GLY A CA 1
ATOM 669 C C . GLY A 1 91 ? 16.577 5.158 -18.712 1.00 75.44 91 GLY A C 1
ATOM 670 O O . GLY A 1 91 ? 17.296 4.605 -19.545 1.00 75.44 91 GLY A O 1
ATOM 671 N N . ILE A 1 92 ? 16.069 6.379 -18.912 1.00 75.69 92 ILE A N 1
ATOM 672 C CA . ILE A 1 92 ? 16.309 7.162 -20.137 1.00 75.69 92 ILE A CA 1
ATOM 673 C C . ILE A 1 92 ? 17.795 7.518 -20.274 1.00 75.69 92 ILE A C 1
ATOM 675 O O . ILE A 1 92 ? 18.367 7.367 -21.354 1.00 75.69 92 ILE A O 1
ATOM 679 N N . ALA A 1 93 ? 18.437 7.959 -19.189 1.00 78.31 93 ALA A N 1
ATOM 680 C CA . ALA A 1 93 ? 19.855 8.304 -19.201 1.00 78.31 93 ALA A CA 1
ATOM 681 C C . ALA A 1 93 ? 20.736 7.094 -19.557 1.00 78.31 93 ALA A C 1
ATOM 683 O O . ALA A 1 93 ? 21.626 7.207 -20.400 1.00 78.31 93 ALA A O 1
ATOM 684 N N . ALA A 1 94 ? 20.461 5.923 -18.976 1.00 74.88 94 ALA A N 1
ATOM 685 C CA . ALA A 1 94 ? 21.179 4.691 -19.289 1.00 74.88 94 ALA A CA 1
ATOM 686 C C . ALA A 1 94 ? 21.008 4.291 -20.765 1.00 74.88 94 ALA A C 1
ATOM 688 O O . ALA A 1 94 ? 21.995 3.984 -21.436 1.00 74.88 94 ALA A O 1
ATOM 689 N N . ALA A 1 95 ? 19.783 4.367 -21.297 1.00 75.31 95 ALA A N 1
ATOM 690 C CA . ALA A 1 95 ? 19.515 4.103 -22.710 1.00 75.31 95 ALA A CA 1
ATOM 691 C C . ALA A 1 95 ? 20.279 5.071 -23.634 1.00 75.31 95 ALA A C 1
ATOM 693 O O . ALA A 1 95 ? 20.880 4.647 -24.622 1.00 75.31 95 ALA A O 1
ATOM 694 N N . ALA A 1 96 ? 20.327 6.362 -23.293 1.00 77.19 96 ALA A N 1
ATOM 695 C CA . ALA A 1 96 ? 21.074 7.352 -24.063 1.00 77.19 96 ALA A CA 1
ATOM 696 C C . ALA A 1 96 ? 22.587 7.064 -24.074 1.00 77.19 96 ALA A C 1
ATOM 698 O O . ALA A 1 96 ? 23.212 7.114 -25.133 1.00 77.19 96 ALA A O 1
ATOM 699 N N . VAL A 1 97 ? 23.173 6.712 -22.924 1.00 80.69 97 VAL A N 1
ATOM 700 C CA . VAL A 1 97 ? 24.604 6.373 -22.816 1.00 80.69 97 VAL A CA 1
ATOM 701 C C . VAL A 1 97 ? 24.951 5.151 -23.665 1.00 80.69 97 VAL A C 1
ATOM 703 O O . VAL A 1 97 ? 25.924 5.184 -24.418 1.00 80.69 97 VAL A O 1
ATOM 706 N N . VAL A 1 98 ? 24.141 4.091 -23.600 1.00 77.50 98 VAL A N 1
ATOM 707 C CA . VAL A 1 98 ? 24.348 2.884 -24.416 1.00 77.50 98 VAL A CA 1
ATOM 708 C C . VAL A 1 98 ? 24.232 3.208 -25.907 1.00 77.50 98 VAL A C 1
ATOM 710 O O . VAL A 1 98 ? 25.084 2.789 -26.691 1.00 77.50 98 VAL A O 1
ATOM 713 N N . GLY A 1 99 ? 23.234 4.007 -26.299 1.00 74.31 99 GLY A N 1
ATOM 714 C CA . GLY A 1 99 ? 23.062 4.451 -27.684 1.00 74.31 99 GLY A CA 1
ATOM 715 C C . GLY A 1 99 ? 24.251 5.262 -28.212 1.00 74.31 99 GLY A C 1
ATOM 716 O O . GLY A 1 99 ? 24.697 5.040 -29.337 1.00 74.31 99 GLY A O 1
ATOM 717 N N . LEU A 1 100 ? 24.808 6.158 -27.392 1.00 80.62 100 LEU A N 1
ATOM 718 C CA . LEU A 1 100 ? 25.988 6.955 -27.744 1.00 80.62 100 LEU A CA 1
ATOM 719 C C . LEU A 1 100 ? 27.254 6.104 -27.884 1.00 80.62 100 LEU A C 1
ATOM 721 O O . LEU A 1 100 ? 28.028 6.302 -28.816 1.00 80.62 100 LEU A O 1
ATOM 725 N N . LEU A 1 101 ? 27.471 5.136 -26.993 1.00 74.25 101 LEU A N 1
ATOM 726 C CA . LEU A 1 101 ? 28.616 4.227 -27.097 1.00 74.25 101 LEU A CA 1
ATOM 727 C C . LEU A 1 101 ? 28.525 3.352 -28.356 1.00 74.25 101 LEU A C 1
ATOM 729 O O . LEU A 1 101 ? 29.520 3.134 -29.053 1.00 74.25 101 LEU A O 1
ATOM 733 N N . ALA A 1 102 ? 27.320 2.891 -28.684 1.00 75.00 102 ALA A N 1
ATOM 734 C CA . ALA A 1 102 ? 27.063 2.099 -29.877 1.00 75.00 102 ALA A CA 1
ATOM 735 C C . ALA A 1 102 ? 27.281 2.910 -31.171 1.00 75.00 102 ALA A C 1
ATOM 737 O O . ALA A 1 102 ? 27.891 2.411 -32.118 1.00 75.00 102 ALA A O 1
ATOM 738 N N . SER A 1 103 ? 26.850 4.176 -31.216 1.00 74.00 103 SER A N 1
ATOM 739 C CA . SER A 1 103 ? 27.084 5.036 -32.382 1.00 74.00 103 SER A CA 1
ATOM 740 C C . SER A 1 103 ? 28.561 5.406 -32.537 1.00 74.00 103 SER A C 1
ATOM 742 O O . SER A 1 103 ? 29.095 5.336 -33.644 1.00 74.00 103 SER A O 1
ATOM 744 N N . LEU A 1 104 ? 29.248 5.719 -31.434 1.00 76.56 104 LEU A N 1
ATOM 745 C CA . LEU A 1 104 ? 30.663 6.084 -31.448 1.00 76.56 104 LEU A CA 1
ATOM 746 C C . LEU A 1 104 ? 31.533 4.940 -31.976 1.00 76.56 104 LEU A C 1
ATOM 748 O O . LEU A 1 104 ? 32.399 5.167 -32.818 1.00 76.56 104 LEU A O 1
ATOM 752 N N . THR A 1 105 ? 31.284 3.710 -31.522 1.00 74.38 105 THR A N 1
ATOM 753 C CA . THR A 1 105 ? 32.025 2.526 -31.988 1.00 74.38 105 THR A CA 1
ATOM 754 C C . THR A 1 105 ? 31.781 2.235 -33.469 1.00 74.38 105 THR A C 1
ATOM 756 O O . THR A 1 105 ? 32.730 1.906 -34.179 1.00 74.38 105 THR A O 1
ATOM 759 N N . GLY A 1 106 ? 30.553 2.429 -33.964 1.00 74.38 106 GLY A N 1
ATOM 760 C CA . GLY A 1 106 ? 30.234 2.298 -35.388 1.00 74.38 106 GLY A CA 1
ATOM 761 C C . GLY A 1 106 ? 30.944 3.334 -36.266 1.00 74.38 106 GLY A C 1
ATOM 762 O O . GLY A 1 106 ? 31.536 2.977 -37.284 1.00 74.38 106 GLY A O 1
ATOM 763 N N . VAL A 1 107 ? 30.943 4.606 -35.852 1.00 77.69 107 VAL A N 1
ATOM 764 C CA . VAL A 1 107 ? 31.617 5.691 -36.587 1.00 77.69 107 VAL A CA 1
ATOM 765 C C . VAL A 1 107 ? 33.134 5.506 -36.581 1.00 77.69 107 VAL A C 1
ATOM 767 O O . VAL A 1 107 ? 33.765 5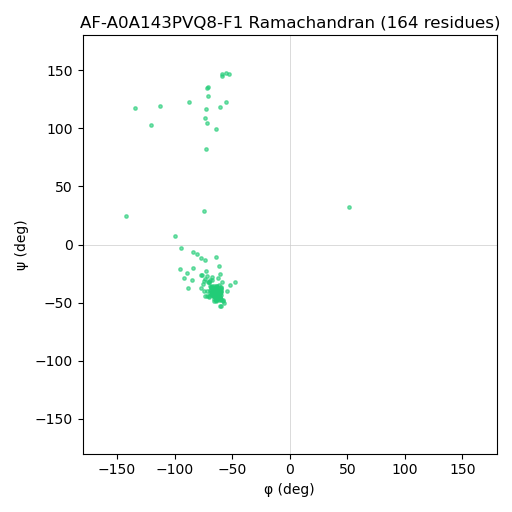.648 -37.629 1.00 77.69 107 VAL A O 1
ATOM 770 N N . LEU A 1 108 ? 33.724 5.142 -35.435 1.00 76.75 108 LEU A N 1
ATOM 771 C CA . LEU A 1 108 ? 35.160 4.861 -35.347 1.00 76.75 108 LEU A CA 1
ATOM 772 C C . LEU A 1 108 ? 35.556 3.689 -36.244 1.00 76.75 108 LEU A C 1
ATOM 774 O O . LEU A 1 108 ? 36.572 3.776 -36.926 1.00 76.75 108 LEU A O 1
ATOM 778 N N . ALA A 1 109 ? 34.764 2.614 -36.262 1.00 73.25 109 ALA A N 1
ATOM 779 C CA . ALA A 1 109 ? 35.035 1.454 -37.102 1.00 73.25 109 ALA A CA 1
ATOM 780 C C . ALA A 1 109 ? 35.001 1.815 -38.594 1.00 73.25 109 ALA A C 1
ATOM 782 O O . ALA A 1 109 ? 35.926 1.458 -39.320 1.00 73.25 109 ALA A O 1
ATOM 783 N N . TRP A 1 110 ? 33.991 2.573 -39.037 1.00 73.31 110 TRP A N 1
ATOM 784 C CA . TRP A 1 110 ? 33.895 3.032 -40.426 1.00 73.31 110 TRP A CA 1
ATOM 785 C C . TRP A 1 110 ? 35.076 3.926 -40.825 1.00 73.31 110 TRP A C 1
ATOM 787 O O . TRP A 1 110 ? 35.707 3.695 -41.856 1.00 73.31 110 TRP A O 1
ATOM 797 N N . TRP A 1 111 ? 35.417 4.908 -39.987 1.00 78.00 111 TRP A N 1
ATOM 798 C CA . TRP A 1 111 ? 36.537 5.812 -40.249 1.00 78.00 111 TRP A CA 1
ATOM 799 C C . TRP A 1 111 ? 37.880 5.072 -40.299 1.00 78.00 111 TRP A C 1
ATOM 801 O O . TRP A 1 111 ? 38.711 5.327 -41.170 1.00 78.00 111 TRP A O 1
ATOM 811 N N . LEU A 1 112 ? 38.076 4.109 -39.395 1.00 75.44 112 LEU A N 1
ATOM 812 C CA . LEU A 1 112 ? 39.266 3.267 -39.357 1.00 75.44 112 LEU A CA 1
ATOM 813 C C . LEU A 1 112 ? 39.368 2.413 -40.634 1.00 75.44 112 LEU A C 1
ATOM 815 O O . LEU A 1 112 ? 40.434 2.340 -41.236 1.00 75.44 112 LEU A O 1
ATOM 819 N N . GLN A 1 113 ? 38.263 1.831 -41.107 1.00 69.75 113 GLN A N 1
ATOM 820 C CA . GLN A 1 113 ? 38.245 1.065 -42.357 1.00 69.75 113 GLN A CA 1
ATOM 821 C C . GLN A 1 113 ? 38.587 1.916 -43.590 1.00 69.75 113 GLN A C 1
ATOM 823 O O . GLN A 1 113 ? 39.377 1.468 -44.420 1.00 69.75 113 GLN A O 1
ATOM 828 N N . ASP A 1 114 ? 38.056 3.138 -43.701 1.00 77.00 114 ASP A N 1
ATOM 829 C CA . ASP A 1 114 ? 38.382 4.054 -44.808 1.00 77.00 114 ASP A CA 1
ATOM 830 C C . ASP A 1 114 ? 39.869 4.449 -44.808 1.00 77.00 114 ASP A C 1
ATOM 832 O O . ASP A 1 114 ? 40.532 4.490 -45.848 1.00 77.00 114 ASP A O 1
ATOM 836 N N . TRP A 1 115 ? 40.435 4.670 -43.618 1.00 73.38 115 TRP A N 1
ATOM 837 C CA . TRP A 1 115 ? 41.843 5.024 -43.476 1.00 73.38 115 TRP A CA 1
ATOM 838 C C . TRP A 1 115 ? 42.784 3.852 -43.801 1.00 73.38 115 TRP A C 1
ATOM 840 O O . TRP A 1 115 ? 43.743 4.035 -44.556 1.00 73.38 115 TRP A O 1
ATOM 850 N N . LEU A 1 116 ? 42.501 2.642 -43.294 1.00 70.19 116 LEU A N 1
ATOM 851 C CA . LEU A 1 116 ? 43.303 1.442 -43.583 1.00 70.19 116 LEU A CA 1
ATOM 852 C C . LEU A 1 116 ? 43.107 0.925 -45.015 1.00 70.19 116 LEU A C 1
ATOM 854 O O . LEU A 1 116 ? 44.010 0.276 -45.549 1.00 70.19 116 LEU A O 1
ATOM 858 N N . GLY A 1 117 ? 41.986 1.261 -45.662 1.00 64.06 117 GLY A N 1
ATOM 859 C CA . GLY A 1 117 ? 41.666 0.862 -47.033 1.00 64.06 117 GLY A CA 1
ATOM 860 C C . GLY A 1 117 ? 42.602 1.416 -48.111 1.00 64.06 117 GLY A C 1
ATOM 861 O O . GLY A 1 117 ? 42.590 0.971 -49.256 1.00 64.06 117 GLY A O 1
ATOM 862 N N . LYS A 1 118 ? 43.473 2.363 -47.747 1.00 69.88 118 LYS A N 1
ATOM 863 C CA . LYS A 1 118 ? 44.513 2.906 -48.632 1.00 69.88 118 LYS A CA 1
ATOM 864 C C . LYS A 1 118 ? 45.715 1.972 -48.796 1.00 69.88 118 LYS A C 1
ATOM 866 O O . LYS A 1 118 ? 46.536 2.192 -49.682 1.00 69.88 118 LYS A O 1
ATOM 871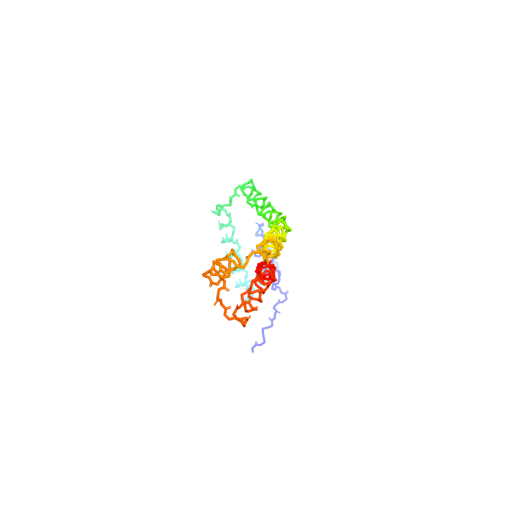 N N . SER A 1 119 ? 45.826 0.927 -47.976 1.00 67.44 119 SER A N 1
ATOM 872 C CA . SER A 1 119 ? 46.900 -0.066 -48.058 1.00 67.44 119 SER A CA 1
ATOM 873 C C . SER A 1 119 ? 46.347 -1.483 -47.943 1.00 67.44 119 SER A C 1
ATOM 875 O O . SER A 1 119 ? 45.823 -1.879 -46.905 1.00 67.44 119 SER A O 1
ATOM 877 N N . THR A 1 120 ? 46.527 -2.275 -48.998 1.00 68.12 120 THR A N 1
ATOM 878 C CA . THR A 1 120 ? 45.974 -3.634 -49.134 1.00 68.12 120 THR A CA 1
ATOM 879 C C . THR A 1 120 ? 46.416 -4.596 -48.025 1.00 68.12 120 THR A C 1
ATOM 881 O O . THR A 1 120 ? 45.643 -5.454 -47.610 1.00 68.12 120 THR A O 1
ATOM 884 N N . VAL A 1 121 ? 47.635 -4.436 -47.497 1.00 68.44 121 VAL A N 1
ATOM 885 C CA . VAL A 1 121 ? 48.187 -5.286 -46.422 1.00 68.44 121 VAL A CA 1
ATOM 886 C C . VAL A 1 121 ? 47.558 -4.981 -45.059 1.00 68.44 121 VAL A C 1
ATOM 888 O O . VAL A 1 121 ? 47.188 -5.902 -44.334 1.00 68.44 121 VAL A O 1
ATOM 891 N N . LEU A 1 122 ? 47.398 -3.701 -44.704 1.00 67.44 122 LEU A N 1
ATOM 892 C CA . LEU A 1 122 ? 46.720 -3.329 -43.457 1.00 67.44 122 LEU A CA 1
ATOM 893 C C . LEU A 1 122 ? 45.221 -3.612 -43.530 1.00 67.44 122 LEU A C 1
ATOM 895 O O . LEU A 1 122 ? 44.638 -3.974 -42.514 1.00 67.44 122 LEU A O 1
ATOM 899 N N . GLN A 1 123 ? 44.611 -3.500 -44.709 1.00 68.62 123 GLN A N 1
ATOM 900 C CA . GLN A 1 123 ? 43.205 -3.837 -44.901 1.00 68.62 123 GLN A CA 1
ATOM 901 C C . GLN A 1 123 ? 42.947 -5.333 -44.672 1.00 68.62 123 GLN A C 1
ATOM 903 O O . GLN A 1 123 ? 42.021 -5.676 -43.949 1.00 68.62 123 GLN A O 1
ATOM 908 N N . ALA A 1 124 ? 43.832 -6.216 -45.150 1.00 68.81 124 ALA A N 1
ATOM 909 C CA . ALA A 1 124 ? 43.745 -7.651 -44.870 1.00 68.81 124 ALA A CA 1
ATOM 910 C C . ALA A 1 124 ? 43.892 -7.984 -43.369 1.00 68.81 124 ALA A C 1
ATOM 912 O O . ALA A 1 124 ? 43.210 -8.873 -42.861 1.00 68.81 124 ALA A O 1
ATOM 913 N N . LEU A 1 125 ? 44.750 -7.261 -42.636 1.00 68.69 125 LEU A N 1
ATOM 914 C CA . LEU A 1 125 ? 44.891 -7.417 -41.181 1.00 68.69 125 LEU A CA 1
ATOM 915 C C . LEU A 1 125 ? 43.684 -6.850 -40.416 1.00 68.69 125 LEU A C 1
ATOM 917 O O . LEU A 1 125 ? 43.223 -7.467 -39.457 1.00 68.69 125 LEU A O 1
ATOM 921 N N . ALA A 1 126 ? 43.149 -5.708 -40.849 1.00 66.75 126 ALA A N 1
ATOM 922 C CA . ALA A 1 126 ? 41.944 -5.106 -40.287 1.00 66.75 126 ALA A CA 1
ATOM 923 C C . ALA A 1 126 ? 40.717 -5.994 -40.505 1.00 66.75 126 ALA A C 1
ATOM 925 O O . ALA A 1 126 ? 39.927 -6.175 -39.581 1.00 66.75 126 ALA A O 1
ATOM 926 N N . ASP A 1 127 ? 40.588 -6.601 -41.684 1.00 65.62 127 ASP A N 1
ATOM 927 C CA . ASP A 1 127 ? 39.545 -7.578 -41.988 1.00 65.62 127 ASP A CA 1
ATOM 928 C C . ASP A 1 127 ? 39.697 -8.836 -41.130 1.00 65.62 127 ASP A C 1
ATOM 930 O O . ASP A 1 127 ? 38.697 -9.355 -40.655 1.00 65.62 127 ASP A O 1
ATOM 934 N N . LEU A 1 128 ? 40.918 -9.290 -40.817 1.00 66.19 128 LEU A N 1
ATOM 935 C CA . LEU A 1 128 ? 41.132 -10.419 -39.900 1.00 66.19 128 LEU A CA 1
ATOM 936 C C . LEU A 1 128 ? 40.754 -10.092 -38.443 1.00 66.19 128 LEU A C 1
ATOM 938 O O . LEU A 1 128 ? 40.190 -10.933 -37.745 1.00 66.19 128 LEU A O 1
ATOM 942 N N . VAL A 1 129 ? 41.060 -8.879 -37.972 1.00 63.34 129 VAL A N 1
ATOM 943 C CA . VAL A 1 129 ? 40.753 -8.412 -36.605 1.00 63.34 129 VAL A CA 1
ATOM 944 C C . VAL A 1 129 ? 39.266 -8.094 -36.444 1.00 63.34 129 VAL A C 1
ATOM 946 O O . VAL A 1 129 ? 38.646 -8.437 -35.439 1.00 63.34 129 VAL A O 1
ATOM 949 N N . THR A 1 130 ? 38.653 -7.477 -37.451 1.00 59.09 130 THR A N 1
ATOM 950 C CA . THR A 1 130 ? 37.207 -7.240 -37.461 1.00 59.09 130 THR A CA 1
ATOM 951 C C . THR A 1 130 ? 36.431 -8.527 -37.736 1.00 59.09 130 THR A C 1
ATOM 953 O O . THR A 1 130 ? 35.357 -8.693 -37.171 1.00 59.09 130 THR A O 1
ATOM 956 N N . ALA A 1 131 ? 36.969 -9.495 -38.484 1.00 58.28 131 ALA A N 1
ATOM 957 C CA . ALA A 1 131 ? 36.397 -10.838 -38.589 1.00 58.28 131 ALA A CA 1
ATOM 958 C C . ALA A 1 131 ? 36.583 -11.669 -37.308 1.00 58.28 131 ALA A C 1
ATOM 960 O O . ALA A 1 131 ? 35.760 -12.531 -37.025 1.00 58.28 131 ALA A O 1
ATOM 961 N N . SER A 1 132 ? 37.604 -11.428 -36.484 1.00 57.72 132 SER A N 1
ATOM 962 C CA . SER A 1 132 ? 37.773 -12.174 -35.226 1.00 57.72 132 SER A CA 1
ATOM 963 C C . SER A 1 132 ? 36.973 -11.586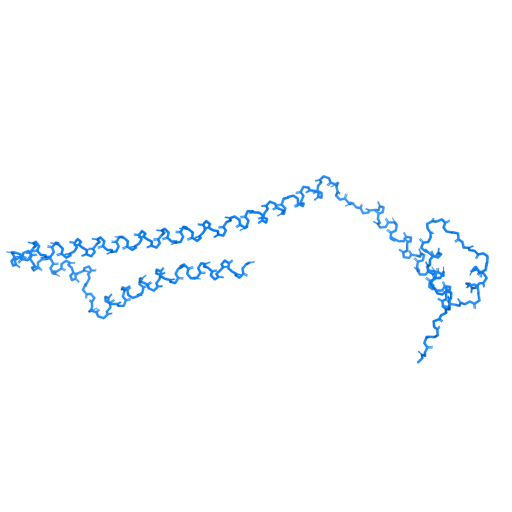 -34.063 1.00 57.72 132 SER A C 1
ATOM 965 O O . SER A 1 132 ? 36.489 -12.336 -33.220 1.00 57.72 132 SER A O 1
ATOM 967 N N . ALA A 1 133 ? 36.746 -10.270 -34.045 1.00 49.22 133 ALA A N 1
ATOM 968 C CA . ALA A 1 133 ? 35.867 -9.635 -33.064 1.00 49.22 133 ALA A CA 1
ATOM 969 C C . ALA A 1 133 ? 34.391 -9.562 -33.527 1.00 49.22 133 ALA A C 1
ATOM 971 O O . ALA A 1 133 ? 33.495 -9.464 -32.692 1.00 49.22 133 ALA A O 1
ATOM 972 N N . TRP A 1 134 ? 34.122 -9.580 -34.843 1.00 47.88 134 TRP A N 1
ATOM 973 C CA . TRP A 1 134 ? 32.797 -9.374 -35.459 1.00 47.88 134 TRP A CA 1
ATOM 974 C C . TRP A 1 134 ? 32.528 -10.263 -36.703 1.00 47.88 134 TRP A C 1
ATOM 976 O O . TRP A 1 134 ? 31.688 -9.907 -37.533 1.00 47.88 134 TRP A O 1
ATOM 986 N N . GLY A 1 135 ? 33.180 -11.421 -36.866 1.00 47.69 135 GLY A N 1
ATOM 987 C CA . GLY A 1 135 ? 32.970 -12.376 -37.984 1.00 47.69 135 GLY A CA 1
ATOM 988 C C . GLY A 1 135 ? 31.687 -13.198 -37.900 1.00 47.69 135 GLY A C 1
ATOM 989 O O . GLY A 1 135 ? 31.609 -14.329 -38.371 1.00 47.69 135 GLY A O 1
ATOM 990 N N . ALA A 1 136 ? 30.672 -12.631 -37.270 1.00 53.62 136 ALA A N 1
ATOM 991 C CA . ALA A 1 136 ? 29.326 -13.147 -37.269 1.00 53.62 136 ALA A CA 1
ATOM 992 C C . ALA A 1 136 ? 28.698 -12.925 -38.663 1.00 53.62 136 ALA A C 1
ATOM 994 O O . ALA A 1 136 ? 28.823 -11.817 -39.201 1.00 53.62 136 ALA A O 1
ATOM 995 N N . PRO A 1 137 ? 28.003 -13.919 -39.259 1.00 60.88 137 PRO A N 1
ATOM 996 C CA . PRO A 1 137 ? 27.285 -13.720 -40.519 1.00 60.88 137 PRO A CA 1
ATOM 997 C C . PRO A 1 137 ? 26.357 -12.504 -40.398 1.00 60.88 137 PRO A C 1
ATOM 999 O O . PRO A 1 137 ? 25.831 -12.228 -39.320 1.00 60.88 137 PRO A O 1
ATOM 1002 N N . THR A 1 138 ? 26.150 -11.758 -41.486 1.00 60.12 138 THR A N 1
ATOM 1003 C CA . THR A 1 138 ? 25.361 -10.505 -41.511 1.00 60.12 138 THR A CA 1
ATOM 1004 C C . THR A 1 138 ? 24.004 -10.618 -40.806 1.00 60.12 138 THR A C 1
ATOM 1006 O O . THR A 1 138 ? 23.579 -9.668 -40.150 1.00 60.12 138 THR A O 1
ATOM 1009 N N . GLY A 1 139 ? 23.371 -11.795 -40.846 1.00 55.00 139 GLY A N 1
ATOM 1010 C CA . GLY A 1 139 ? 22.146 -12.091 -40.096 1.00 55.00 139 GLY A CA 1
ATOM 1011 C C . GLY A 1 139 ? 22.306 -12.069 -38.570 1.00 55.00 139 GLY A C 1
ATOM 1012 O O . GLY A 1 139 ? 21.447 -11.534 -37.878 1.00 55.00 139 GLY A O 1
ATOM 1013 N N . LEU A 1 140 ? 23.419 -12.570 -38.029 1.00 57.69 140 LEU A N 1
ATOM 1014 C CA . LEU A 1 140 ? 23.699 -12.546 -36.589 1.00 57.69 140 LEU A CA 1
ATOM 1015 C C . LEU A 1 140 ? 24.0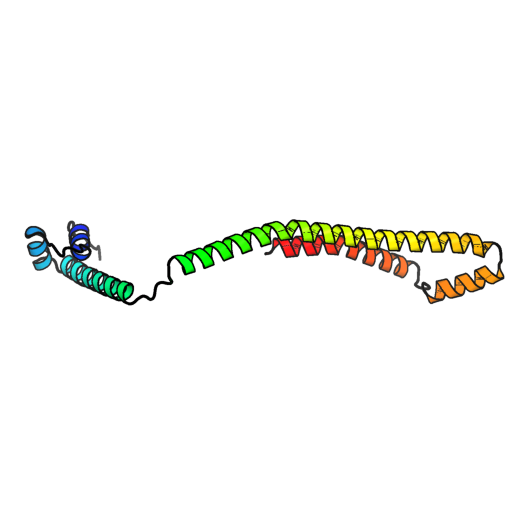91 -11.133 -36.118 1.00 57.69 140 LEU A C 1
ATOM 1017 O O . LEU A 1 140 ? 23.737 -10.739 -35.015 1.00 57.69 140 LEU A O 1
ATOM 1021 N N . ARG A 1 141 ? 24.742 -10.326 -36.969 1.00 60.91 141 ARG A N 1
ATOM 1022 C CA . ARG A 1 141 ? 24.993 -8.898 -36.687 1.00 60.91 141 ARG A CA 1
ATOM 1023 C C . ARG A 1 141 ? 23.693 -8.101 -36.597 1.00 60.91 141 ARG A C 1
ATOM 1025 O O . ARG A 1 141 ? 23.500 -7.370 -35.630 1.00 60.91 141 ARG A O 1
ATOM 1032 N N . LEU A 1 142 ? 22.792 -8.276 -37.566 1.00 60.41 142 LEU A N 1
ATOM 1033 C CA . LEU A 1 142 ? 21.448 -7.696 -37.509 1.00 60.41 142 LEU A CA 1
ATOM 1034 C C . LEU A 1 142 ? 20.686 -8.187 -36.278 1.00 60.41 142 LEU A C 1
ATOM 1036 O O . LEU A 1 142 ? 20.058 -7.376 -35.613 1.00 60.41 142 LEU A O 1
ATOM 1040 N N . ALA A 1 143 ? 20.797 -9.470 -35.923 1.00 62.94 143 ALA A N 1
ATOM 1041 C CA . ALA A 1 143 ? 20.179 -10.014 -34.718 1.00 62.94 143 ALA A CA 1
ATOM 1042 C C . ALA A 1 143 ? 20.751 -9.402 -33.429 1.00 62.94 143 ALA A C 1
ATOM 1044 O O . ALA A 1 143 ? 19.981 -9.085 -32.536 1.00 62.94 143 ALA A O 1
ATOM 1045 N N . ILE A 1 144 ? 22.064 -9.173 -33.325 1.00 68.56 144 ILE A N 1
ATOM 1046 C CA . ILE A 1 144 ? 22.675 -8.520 -32.154 1.00 68.56 144 ILE A CA 1
ATOM 1047 C C . ILE A 1 144 ? 22.225 -7.062 -32.054 1.00 68.56 144 ILE A C 1
ATOM 1049 O O . ILE A 1 144 ? 21.844 -6.628 -30.973 1.00 68.56 144 ILE A O 1
ATOM 1053 N N . TRP A 1 145 ? 22.202 -6.316 -33.162 1.00 72.38 145 TRP A N 1
ATOM 1054 C CA . TRP A 1 145 ? 21.701 -4.937 -33.172 1.00 72.38 145 TRP A CA 1
ATOM 1055 C C . TRP A 1 145 ? 20.199 -4.854 -32.889 1.00 72.38 145 TRP A C 1
ATOM 1057 O O . TRP A 1 145 ? 19.768 -3.969 -32.153 1.00 72.38 145 TRP A O 1
ATOM 1067 N N . LEU A 1 146 ? 19.406 -5.795 -33.406 1.00 69.88 146 LEU A N 1
ATOM 1068 C CA . LEU A 1 146 ? 17.979 -5.908 -33.109 1.00 69.88 146 LEU A CA 1
ATOM 1069 C C . LEU A 1 146 ? 17.740 -6.310 -31.655 1.00 69.88 146 LEU A C 1
ATOM 1071 O O . LEU A 1 146 ? 16.865 -5.733 -31.031 1.00 69.88 146 LEU A O 1
ATOM 1075 N N . CYS A 1 147 ? 18.521 -7.230 -31.090 1.00 67.81 147 CYS A N 1
ATOM 1076 C CA . CYS A 1 147 ? 18.432 -7.616 -29.681 1.00 67.81 147 CYS A CA 1
ATOM 1077 C C . CYS A 1 147 ? 18.905 -6.496 -28.752 1.00 67.81 147 CYS A C 1
ATOM 1079 O O . CYS A 1 147 ? 18.281 -6.266 -27.723 1.00 67.81 147 CYS A O 1
ATOM 1081 N N . ALA A 1 148 ? 19.964 -5.767 -29.110 1.00 72.94 148 ALA A N 1
ATOM 1082 C CA . ALA A 1 148 ? 20.447 -4.617 -28.352 1.00 72.94 148 ALA A CA 1
ATOM 1083 C C . ALA A 1 148 ? 19.441 -3.462 -28.407 1.00 72.94 148 ALA A C 1
ATOM 1085 O O . ALA A 1 148 ? 19.119 -2.888 -27.372 1.00 72.94 148 ALA A O 1
ATOM 1086 N N . GLY A 1 149 ? 18.877 -3.169 -29.584 1.00 73.25 149 GLY A N 1
ATOM 1087 C CA . GLY A 1 149 ? 17.790 -2.202 -29.745 1.00 73.25 149 GLY A CA 1
ATOM 1088 C C . GLY A 1 149 ? 16.512 -2.637 -29.025 1.00 73.25 149 GLY A C 1
ATOM 1089 O O . GLY A 1 149 ? 15.887 -1.834 -28.339 1.00 73.25 149 GLY A O 1
ATOM 1090 N N . ALA A 1 150 ? 16.161 -3.922 -29.100 1.00 71.06 150 ALA A N 1
ATOM 1091 C CA . ALA A 1 150 ? 15.033 -4.493 -28.378 1.00 71.06 150 ALA A CA 1
ATOM 1092 C C . ALA A 1 150 ? 15.252 -4.429 -26.866 1.00 71.06 150 ALA A C 1
ATOM 1094 O O . ALA A 1 150 ? 14.324 -4.052 -26.171 1.00 71.06 150 ALA A O 1
ATOM 1095 N N . MET A 1 151 ? 16.453 -4.699 -26.342 1.00 66.00 151 MET A N 1
ATOM 1096 C CA . MET A 1 151 ? 16.763 -4.486 -24.924 1.00 66.00 151 MET A CA 1
ATOM 1097 C C . MET A 1 151 ? 16.726 -3.001 -24.563 1.00 66.00 151 MET A C 1
ATOM 1099 O O . MET A 1 151 ? 16.191 -2.659 -23.515 1.00 66.00 151 MET A O 1
ATOM 1103 N N . LEU A 1 152 ? 17.205 -2.103 -25.423 1.00 73.88 152 LEU A N 1
ATOM 1104 C CA . LEU A 1 152 ? 17.171 -0.659 -25.183 1.00 73.88 152 LEU A CA 1
ATOM 1105 C C . LEU A 1 152 ? 15.737 -0.119 -25.049 1.00 73.88 152 LEU A C 1
ATOM 1107 O O . LEU A 1 152 ? 15.497 0.784 -24.255 1.00 73.88 152 LEU A O 1
ATOM 1111 N N . VAL A 1 153 ? 14.791 -0.684 -25.804 1.00 70.88 153 VAL A N 1
ATOM 1112 C CA . VAL A 1 153 ? 13.365 -0.316 -25.765 1.00 70.88 153 VAL A CA 1
ATOM 1113 C C . VAL A 1 153 ? 12.603 -1.116 -24.704 1.00 70.88 153 VAL A C 1
ATOM 1115 O O . VAL A 1 153 ? 11.747 -0.570 -24.013 1.00 70.88 153 VAL A O 1
ATOM 1118 N N . ALA A 1 154 ? 12.927 -2.394 -24.516 1.00 70.12 154 ALA A N 1
ATOM 1119 C CA . ALA A 1 154 ? 12.273 -3.257 -23.540 1.00 70.12 154 ALA A CA 1
ATOM 1120 C C . ALA A 1 154 ? 12.650 -2.889 -22.105 1.00 70.12 154 ALA A C 1
ATOM 1122 O O . ALA A 1 154 ? 11.804 -3.012 -21.232 1.00 70.12 154 ALA A O 1
ATOM 1123 N N . THR A 1 155 ? 13.868 -2.400 -21.848 1.00 71.69 155 THR A N 1
ATOM 1124 C CA . THR A 1 155 ? 14.301 -2.009 -20.496 1.00 71.69 155 THR A CA 1
ATOM 1125 C C . THR A 1 155 ? 13.424 -0.896 -19.906 1.00 71.69 155 THR A C 1
ATOM 1127 O O . THR A 1 155 ? 12.878 -1.115 -18.830 1.00 71.69 155 THR A O 1
ATOM 1130 N N . PRO A 1 156 ? 13.190 0.255 -20.571 1.00 68.69 156 PRO A N 1
ATOM 1131 C CA . PRO A 1 156 ? 12.302 1.286 -20.035 1.00 68.69 156 PRO A CA 1
ATOM 1132 C C . PRO A 1 156 ? 10.832 0.844 -19.982 1.00 68.69 156 PRO A C 1
ATOM 1134 O O . PRO A 1 156 ? 10.116 1.256 -19.075 1.00 68.69 156 PRO A O 1
ATOM 1137 N N . VAL A 1 157 ? 10.380 -0.019 -20.899 1.00 67.38 157 VAL A N 1
ATOM 1138 C CA . VAL A 1 157 ? 9.001 -0.542 -20.902 1.00 67.38 157 VAL A CA 1
ATOM 1139 C C . VAL A 1 157 ? 8.769 -1.531 -19.757 1.00 67.38 157 VAL A C 1
ATOM 1141 O O . VAL A 1 157 ? 7.770 -1.417 -19.055 1.00 67.38 157 VAL A O 1
ATOM 1144 N N . LEU A 1 158 ? 9.696 -2.460 -19.516 1.00 70.38 158 LEU A N 1
ATOM 1145 C CA . LEU A 1 158 ? 9.651 -3.385 -18.378 1.00 70.38 158 LEU A CA 1
ATOM 1146 C C . LEU A 1 158 ? 9.777 -2.638 -17.053 1.00 70.38 158 LEU A C 1
ATOM 1148 O O . LEU A 1 158 ? 9.058 -2.964 -16.115 1.00 70.38 158 LEU A O 1
ATOM 1152 N N . LEU A 1 159 ? 10.630 -1.610 -16.988 1.00 71.00 159 LEU A N 1
ATOM 1153 C CA . LEU A 1 159 ? 10.746 -0.755 -15.808 1.00 71.00 159 LEU A CA 1
ATOM 1154 C C . LEU A 1 159 ? 9.424 -0.023 -15.529 1.00 71.00 159 LEU A C 1
ATOM 1156 O O . LEU A 1 159 ? 8.974 0.027 -14.391 1.00 71.00 159 LEU A O 1
ATOM 1160 N N . TYR A 1 160 ? 8.777 0.504 -16.572 1.00 72.00 160 TYR A N 1
ATOM 1161 C CA . TYR A 1 160 ? 7.489 1.188 -16.465 1.00 72.00 160 TYR A CA 1
ATOM 1162 C C . TYR A 1 160 ? 6.350 0.250 -16.043 1.00 72.00 160 TYR A C 1
ATOM 1164 O O . TYR A 1 160 ? 5.520 0.636 -15.226 1.00 72.00 160 TYR A O 1
ATOM 1172 N N . VAL A 1 161 ? 6.306 -0.975 -16.578 1.00 72.56 161 VAL A N 1
ATOM 1173 C CA . VAL A 1 161 ? 5.288 -1.977 -16.220 1.00 72.56 161 VAL A CA 1
ATOM 1174 C C . VAL A 1 161 ? 5.497 -2.486 -14.792 1.00 72.56 161 VAL A C 1
ATOM 1176 O O .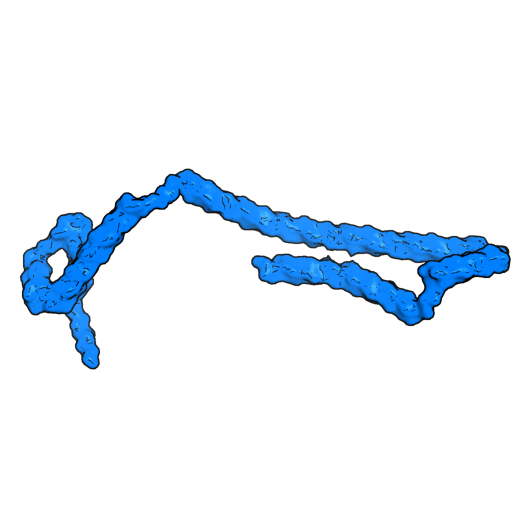 VAL A 1 161 ? 4.544 -2.500 -14.022 1.00 72.56 161 VAL A O 1
ATOM 1179 N N . ALA A 1 162 ? 6.734 -2.795 -14.395 1.00 71.69 162 ALA A N 1
ATOM 1180 C CA . ALA A 1 162 ? 7.042 -3.209 -13.025 1.00 71.69 162 ALA A CA 1
ATOM 1181 C C . ALA A 1 162 ? 6.678 -2.126 -11.993 1.00 71.69 162 ALA A C 1
ATOM 1183 O O . ALA A 1 162 ? 6.127 -2.437 -10.947 1.00 71.69 162 ALA A O 1
ATOM 1184 N N . LEU A 1 163 ? 6.907 -0.847 -12.311 1.00 67.38 163 LEU A N 1
ATOM 1185 C CA . LEU A 1 163 ? 6.521 0.286 -11.455 1.00 67.38 163 LEU A CA 1
ATOM 1186 C C . LEU A 1 163 ? 5.013 0.584 -11.444 1.00 67.38 163 LEU A C 1
ATOM 1188 O O . LEU A 1 163 ? 4.561 1.399 -10.639 1.00 67.38 163 LEU A O 1
ATOM 1192 N N . ARG A 1 164 ? 4.249 0.003 -12.375 1.00 64.19 164 ARG A N 1
ATOM 1193 C CA . ARG A 1 164 ? 2.798 0.190 -12.489 1.00 64.19 164 ARG A CA 1
ATOM 1194 C C . ARG A 1 164 ? 2.011 -0.864 -11.709 1.00 64.19 164 ARG A C 1
ATOM 1196 O O . ARG A 1 164 ? 0.897 -0.559 -11.292 1.00 64.19 164 ARG A O 1
ATOM 1203 N N . ASP A 1 165 ? 2.567 -2.063 -11.555 1.00 55.91 165 ASP A N 1
ATOM 1204 C CA . ASP A 1 165 ? 1.915 -3.183 -10.864 1.00 55.91 165 ASP A CA 1
ATOM 1205 C C . ASP A 1 165 ? 2.096 -3.144 -9.329 1.00 55.91 165 ASP A C 1
ATOM 1207 O O . ASP A 1 165 ? 1.454 -3.923 -8.623 1.00 55.91 165 ASP A O 1
ATOM 1211 N N . GLU A 1 166 ? 2.911 -2.212 -8.816 1.00 51.44 166 GLU A N 1
ATOM 1212 C CA . GLU A 1 166 ? 3.026 -1.838 -7.392 1.00 51.44 166 GLU A CA 1
ATOM 1213 C C . GLU A 1 166 ? 2.146 -0.626 -7.029 1.00 51.44 166 GLU A C 1
ATOM 1215 O O . GLU A 1 166 ? 1.499 -0.671 -5.959 1.00 51.44 166 GLU A O 1
#

pLDDT: mean 79.07, std 13.46, range [40.19, 96.5]

Secondary structure (DSSP, 8-state):
------TTHHHHHHHHT-TT----HHHHHHHHH-HHHHHHHHHHHHHHHHHHHHHHH--PPPHHHHHHHHHHHHHHHHHHHHHHHHHHHHHHHHHHHHHHHHHHHHHHHHHHHHHHTTSHHHHHHHHHHHHHHH-S-HHHHHHHHHHHHHHHHHHHHHHHHHTT--

Mean predicted aligned error: 15.21 Å

Solvent-accessible surface area (backbone atoms only — not comparable to full-atom values): 9295 Å² total; per-residue (Å²): 134,84,82,75,79,60,93,55,44,66,58,33,48,52,37,29,67,37,92,83,64,66,69,58,70,73,55,50,57,44,40,76,74,32,65,71,43,32,53,48,22,54,52,47,30,51,54,46,52,51,50,54,50,51,59,71,69,49,86,71,73,53,71,67,58,51,48,48,55,50,52,51,48,54,50,50,52,53,48,56,66,60,48,56,62,54,56,53,52,52,43,52,50,52,43,51,53,53,51,51,55,55,50,51,53,52,52,50,51,53,54,49,50,62,62,36,60,79,37,74,68,55,32,56,51,49,50,52,51,45,39,72,78,58,60,54,58,71,68,54,48,52,47,50,54,49,49,51,50,46,47,54,55,44,50,52,50,52,54,51,50,60,67,64,78,109

Foldseek 3Di:
DDPPDDPCLVVLLVCLLDPVNDDDPVRVVVLVVDVVSVVSSVVSNVVNVVVVVCVVPDPDPPPVVVVVVVVVVVVVVVVLVVVVVVLLVVLVVVLVVLVVVVVVVVVVLVVVLV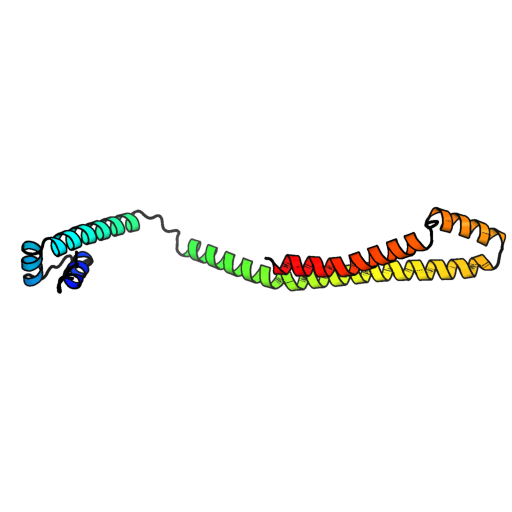VLVVDPVSNVVSCVVCCVVPVDPPVVVVVVVVVSVCCSVVVSVVVVVVSVVD

Radius of gyration: 40.0 Å; Cα contacts (8 Å, |Δi|>4): 55; chains: 1; bounding box: 91×29×85 Å

Sequence (166 aa):
MMRRVCAHEDAALAAALDATRTTPDDLAAHLEACDSCRDLHTIASALHDDSAVALAEAHVPSAGQAWWRAELRARQEATALAARPITVATGIAAAAVVGLLASLTGVLAWWLQDWLGKSTVLQALADLVTASAWGAPTGLRLAIWLCAGAMLVATPVLLYVALRDE